Protein AF-A0A1D9CZF6-F1 (afdb_monomer_lite)

Sequence (82 aa):
MTKDSNAKALYTMTELTELILRNEEITEGHYLAVIVPDITGGQIKSNTEDKSTQGLIIEFNAINLIKVNENTENAVDASCLT

Structure (mmCIF, N/CA/C/O backbone):
data_AF-A0A1D9CZF6-F1
#
_entry.id   AF-A0A1D9CZF6-F1
#
loop_
_atom_site.group_PDB
_atom_site.id
_atom_site.type_symbol
_atom_site.label_atom_id
_atom_site.label_alt_id
_atom_site.label_comp_id
_atom_site.label_asym_id
_atom_site.label_entity_id
_atom_site.label_seq_id
_atom_site.pdbx_PDB_ins_code
_atom_site.Cartn_x
_atom_site.Cartn_y
_atom_site.Cartn_z
_atom_site.occupancy
_atom_site.B_iso_or_equiv
_atom_site.auth_seq_id
_atom_site.auth_comp_id
_atom_site.auth_asym_id
_atom_site.auth_atom_id
_atom_site.pdbx_PDB_model_num
ATOM 1 N N . MET A 1 1 ? 5.743 29.058 -27.512 1.00 36.72 1 MET A N 1
ATOM 2 C CA . MET A 1 1 ? 6.099 27.649 -27.246 1.00 36.72 1 MET A CA 1
ATOM 3 C C . MET A 1 1 ? 6.146 27.468 -25.742 1.00 36.72 1 MET A C 1
ATOM 5 O O . MET A 1 1 ? 7.106 27.894 -25.111 1.00 36.72 1 MET A O 1
ATOM 9 N N . THR A 1 2 ? 5.069 26.962 -25.153 1.00 41.31 2 THR A N 1
ATOM 10 C CA . THR A 1 2 ? 5.033 26.572 -23.741 1.00 41.31 2 THR A CA 1
ATOM 11 C C . THR A 1 2 ? 5.915 25.341 -23.581 1.00 41.31 2 THR A C 1
ATOM 13 O O . THR A 1 2 ? 5.721 24.345 -24.268 1.00 41.31 2 THR A O 1
ATOM 16 N N . LYS A 1 3 ? 6.954 25.443 -22.747 1.00 45.50 3 LYS A N 1
ATOM 17 C CA . LYS A 1 3 ? 7.731 24.280 -22.323 1.00 45.50 3 LYS A CA 1
ATOM 18 C C . LYS A 1 3 ? 6.782 23.396 -21.521 1.00 45.50 3 LYS A C 1
ATOM 20 O O . LYS A 1 3 ? 6.403 23.796 -20.423 1.00 45.50 3 LYS A O 1
ATOM 25 N N . ASP A 1 4 ? 6.417 22.235 -22.055 1.00 46.81 4 ASP A N 1
ATOM 26 C CA . ASP A 1 4 ? 5.864 21.151 -21.249 1.0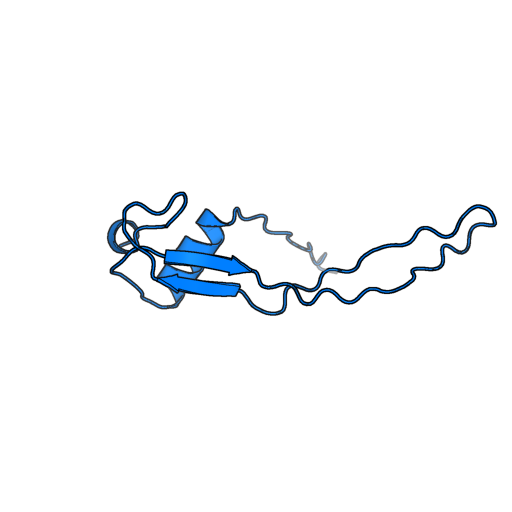0 46.81 4 ASP A CA 1
ATOM 27 C C . ASP A 1 4 ? 6.938 20.752 -20.234 1.00 46.81 4 ASP A C 1
ATOM 29 O O . ASP A 1 4 ? 7.873 19.997 -20.504 1.00 46.81 4 ASP A O 1
ATOM 33 N N . SER A 1 5 ? 6.863 21.375 -19.062 1.00 49.81 5 SER A N 1
ATOM 34 C CA . SER A 1 5 ? 7.568 20.933 -17.877 1.00 49.81 5 SER A CA 1
ATOM 35 C C . SER A 1 5 ? 6.945 19.598 -17.503 1.00 49.81 5 SER A C 1
ATOM 37 O O . SER A 1 5 ? 5.891 19.576 -16.873 1.00 49.81 5 SER A O 1
ATOM 39 N N . ASN A 1 6 ? 7.579 18.496 -17.910 1.00 49.25 6 ASN A N 1
A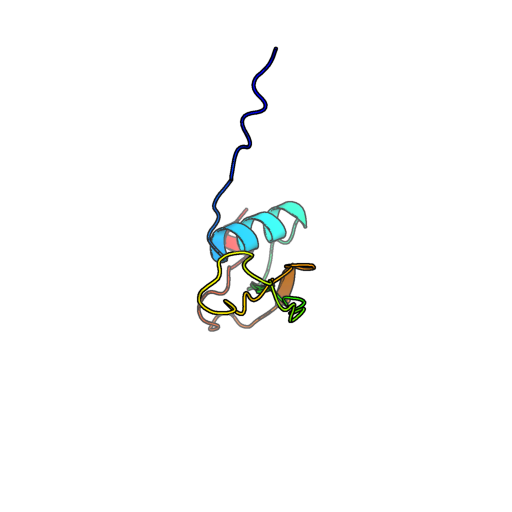TOM 40 C CA . ASN A 1 6 ? 7.305 17.164 -17.378 1.00 49.25 6 ASN A CA 1
ATOM 41 C C . ASN A 1 6 ? 7.535 17.206 -15.860 1.00 49.25 6 ASN A C 1
ATOM 43 O O . ASN A 1 6 ? 8.638 16.951 -15.372 1.00 49.25 6 ASN A O 1
ATOM 47 N N . ALA A 1 7 ? 6.504 17.603 -15.119 1.00 53.53 7 ALA A N 1
ATOM 48 C CA . ALA A 1 7 ? 6.508 17.624 -13.674 1.00 53.53 7 ALA A CA 1
ATOM 49 C C . ALA A 1 7 ? 6.522 16.168 -13.210 1.00 53.53 7 ALA A C 1
ATOM 51 O O . ALA A 1 7 ? 5.509 15.475 -13.246 1.00 53.53 7 ALA A O 1
ATOM 52 N N . LYS A 1 8 ? 7.701 15.678 -12.827 1.00 60.00 8 LYS A N 1
ATOM 53 C CA . LYS A 1 8 ? 7.815 14.402 -12.129 1.00 60.00 8 LYS A CA 1
ATOM 54 C C . LYS A 1 8 ? 7.415 14.647 -10.681 1.00 60.00 8 LYS A C 1
ATOM 56 O O . LYS A 1 8 ? 8.177 15.259 -9.937 1.00 60.00 8 LYS A O 1
ATOM 61 N N . ALA A 1 9 ? 6.220 14.210 -10.304 1.00 61.12 9 ALA A N 1
ATOM 62 C CA . ALA A 1 9 ? 5.836 14.137 -8.905 1.00 61.12 9 ALA A CA 1
ATOM 63 C C . ALA A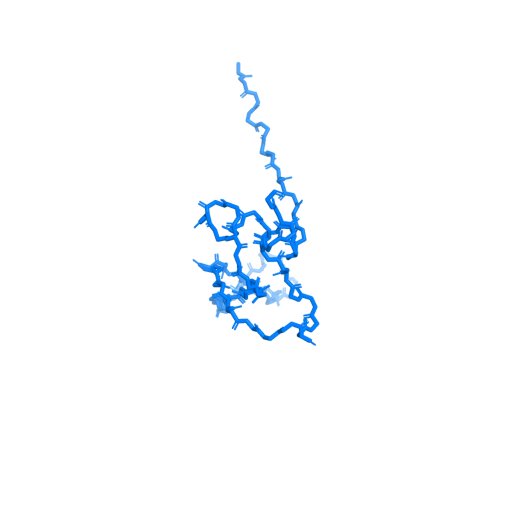 1 9 ? 6.444 12.863 -8.302 1.00 61.12 9 ALA A C 1
ATOM 65 O O . ALA A 1 9 ? 6.322 11.780 -8.876 1.00 61.12 9 ALA A O 1
ATOM 66 N N . LEU A 1 10 ? 7.155 13.015 -7.187 1.00 72.19 10 LEU A N 1
ATOM 67 C CA . LEU A 1 10 ? 7.699 11.909 -6.409 1.00 72.19 10 LEU A CA 1
ATOM 68 C C . LEU A 1 10 ? 6.839 11.765 -5.159 1.00 72.19 10 LEU A C 1
ATOM 70 O O . LEU A 1 10 ? 6.678 12.736 -4.427 1.00 72.19 10 LEU A O 1
ATOM 74 N N . TYR A 1 11 ? 6.325 10.561 -4.935 1.00 77.88 11 TYR A N 1
ATOM 75 C CA . TYR A 1 11 ? 5.565 10.205 -3.745 1.00 77.88 11 TYR A CA 1
ATOM 76 C C . TYR A 1 11 ? 6.185 8.962 -3.112 1.00 77.88 11 TYR A C 1
ATOM 78 O O . TYR A 1 11 ? 6.647 8.053 -3.808 1.00 77.88 11 TYR A O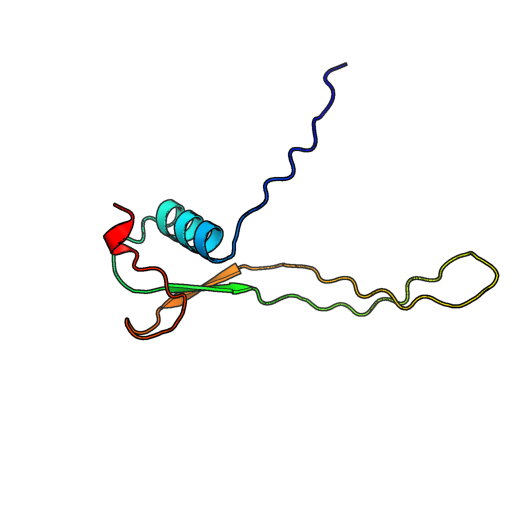 1
ATOM 86 N N . THR A 1 12 ? 6.185 8.918 -1.790 1.00 86.38 12 THR A N 1
ATOM 87 C CA . THR A 1 12 ? 6.399 7.700 -1.011 1.00 86.38 12 THR A CA 1
ATOM 88 C C . THR A 1 12 ? 5.185 6.773 -1.137 1.00 86.38 12 THR A C 1
ATOM 90 O O . THR A 1 12 ? 4.086 7.193 -1.504 1.00 86.38 12 THR A O 1
ATOM 93 N N . MET A 1 13 ? 5.358 5.489 -0.810 1.00 85.88 13 MET A N 1
ATOM 94 C CA . MET A 1 13 ? 4.247 4.527 -0.805 1.00 85.88 13 MET A CA 1
ATOM 95 C C . MET A 1 13 ? 3.137 4.911 0.178 1.00 85.88 13 MET A C 1
ATOM 97 O O . MET A 1 13 ? 1.961 4.700 -0.114 1.00 85.88 13 MET A O 1
ATOM 101 N N . THR A 1 14 ? 3.502 5.508 1.313 1.00 90.44 14 THR A N 1
ATOM 102 C CA . THR A 1 14 ? 2.551 6.029 2.297 1.00 90.44 14 THR A CA 1
ATOM 103 C C . THR A 1 14 ? 1.741 7.178 1.705 1.00 90.44 14 THR A C 1
ATOM 105 O O . THR A 1 14 ? 0.518 7.101 1.702 1.00 90.44 14 THR A O 1
ATOM 108 N N . GLU A 1 15 ? 2.392 8.171 1.090 1.00 90.31 15 GLU A N 1
ATOM 109 C CA . GLU A 1 15 ? 1.700 9.300 0.446 1.00 90.31 15 GLU A CA 1
ATOM 110 C C . GLU A 1 15 ? 0.776 8.843 -0.695 1.00 90.31 15 GLU A C 1
ATOM 112 O O . GLU A 1 15 ? -0.328 9.364 -0.840 1.00 90.31 15 GLU A O 1
ATOM 117 N N . LEU A 1 16 ? 1.180 7.838 -1.484 1.00 89.62 16 LEU A N 1
ATOM 118 C CA . LEU A 1 16 ? 0.300 7.232 -2.491 1.00 89.62 16 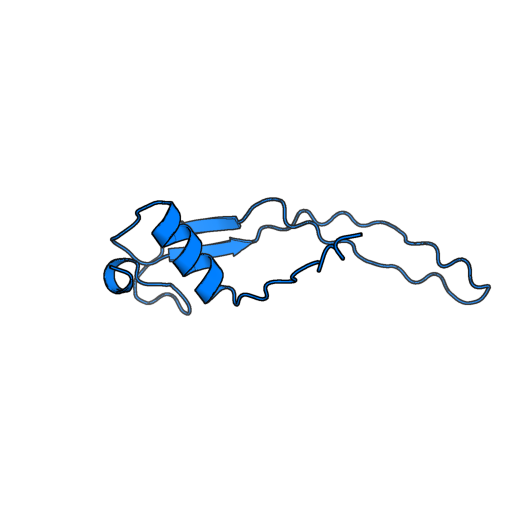LEU A CA 1
ATOM 119 C C . LEU A 1 16 ? -0.905 6.539 -1.850 1.00 89.62 16 LEU A C 1
ATOM 121 O O . LEU A 1 16 ? -2.018 6.682 -2.345 1.00 89.62 16 LEU A O 1
ATOM 125 N N . THR A 1 17 ? -0.698 5.809 -0.753 1.00 91.88 17 THR A N 1
ATOM 126 C CA . THR A 1 17 ? -1.786 5.147 -0.019 1.00 91.88 17 THR A CA 1
ATOM 127 C C . THR A 1 17 ? -2.787 6.181 0.494 1.00 91.88 17 THR A C 1
ATOM 129 O O . THR A 1 17 ? -3.979 6.049 0.237 1.00 91.88 17 THR A O 1
ATOM 132 N N . GLU A 1 18 ? -2.310 7.245 1.144 1.00 93.88 18 GLU A N 1
ATOM 133 C CA . GLU A 1 18 ? -3.146 8.345 1.636 1.00 93.88 18 GLU A CA 1
ATOM 134 C C . GLU A 1 18 ? -3.921 9.032 0.509 1.00 93.88 18 GLU A C 1
ATOM 136 O O . GLU A 1 18 ? -5.113 9.303 0.653 1.00 93.88 18 GLU A O 1
ATOM 141 N N . LEU A 1 19 ? -3.265 9.294 -0.627 1.00 92.25 19 LEU A N 1
ATOM 142 C CA . LEU A 1 19 ? -3.899 9.918 -1.786 1.00 92.25 19 LEU A CA 1
ATOM 143 C C . LEU A 1 19 ? -5.031 9.051 -2.346 1.00 92.25 19 LEU A C 1
ATOM 145 O O . LEU A 1 19 ? -6.105 9.572 -2.639 1.00 92.25 19 LEU A O 1
ATOM 149 N N . ILE A 1 20 ? -4.809 7.740 -2.486 1.00 91.50 20 ILE A N 1
ATOM 150 C CA . ILE A 1 20 ? -5.837 6.823 -2.992 1.00 91.50 20 ILE A CA 1
ATOM 151 C C . ILE A 1 20 ? -6.993 6.731 -1.991 1.00 91.50 20 ILE A C 1
ATOM 153 O O . ILE A 1 20 ? -8.141 6.848 -2.400 1.00 91.50 20 ILE A O 1
ATOM 157 N N . LEU A 1 21 ? -6.714 6.604 -0.688 1.00 94.56 21 LEU A N 1
ATOM 158 C CA . LEU A 1 21 ? -7.756 6.572 0.347 1.00 94.56 21 LEU A CA 1
ATOM 159 C C . LEU A 1 21 ? -8.627 7.834 0.327 1.00 94.56 21 LEU A C 1
ATOM 161 O O . LEU A 1 21 ? -9.849 7.726 0.387 1.00 94.56 21 LEU A O 1
ATOM 165 N N . ARG A 1 22 ? -8.015 9.019 0.181 1.00 93.75 22 ARG A N 1
ATOM 166 C CA . ARG A 1 22 ? -8.744 10.290 0.031 1.00 93.75 22 ARG A CA 1
ATOM 167 C C . ARG A 1 22 ? -9.589 10.320 -1.243 1.00 93.75 22 ARG A C 1
ATOM 169 O O . ARG A 1 22 ? -10.735 10.748 -1.186 1.00 93.75 22 ARG A O 1
ATOM 176 N N . ASN A 1 23 ? -9.034 9.884 -2.375 1.00 91.56 23 ASN A N 1
ATOM 177 C CA . ASN A 1 23 ? -9.731 9.900 -3.666 1.00 91.56 23 ASN A CA 1
ATOM 178 C C . ASN A 1 23 ? -10.913 8.922 -3.717 1.00 91.56 23 ASN A C 1
ATOM 180 O O . ASN A 1 23 ? -11.906 9.213 -4.374 1.00 91.56 23 ASN A O 1
ATOM 184 N N . GLU A 1 24 ? -10.804 7.785 -3.032 1.00 91.94 24 GLU A N 1
ATOM 185 C CA . GLU A 1 24 ? -11.852 6.760 -2.928 1.00 91.94 24 GLU A CA 1
ATOM 186 C C . GLU A 1 24 ? -12.825 7.023 -1.761 1.00 91.94 24 GLU A C 1
ATOM 188 O O . GLU A 1 24 ? -13.678 6.187 -1.472 1.00 91.94 24 GLU A O 1
ATOM 193 N N . GLU A 1 25 ? -12.690 8.160 -1.064 1.00 94.44 25 GLU A N 1
ATOM 194 C CA . GLU A 1 25 ? -13.514 8.545 0.094 1.00 94.44 25 GLU A CA 1
ATOM 195 C C . GLU A 1 25 ? -13.538 7.479 1.211 1.00 94.44 25 GLU A C 1
ATOM 197 O O . GLU A 1 25 ? -14.519 7.318 1.940 1.00 94.44 25 GLU A O 1
ATOM 202 N N . ILE A 1 26 ? -12.437 6.740 1.373 1.00 94.19 26 ILE A N 1
ATOM 203 C CA . ILE A 1 26 ? -12.289 5.737 2.428 1.00 94.19 26 ILE A CA 1
ATOM 204 C C . ILE A 1 26 ? -11.866 6.453 3.709 1.00 94.19 26 ILE A C 1
ATOM 206 O O . ILE A 1 26 ? -10.764 6.989 3.792 1.00 94.19 26 ILE A O 1
ATOM 210 N N . THR A 1 27 ? -12.726 6.422 4.728 1.00 95.12 27 THR A N 1
ATOM 211 C CA . THR A 1 27 ? -12.514 7.142 5.998 1.00 95.12 27 THR A CA 1
ATOM 212 C C . THR A 1 27 ? -12.277 6.231 7.201 1.00 95.12 27 THR A C 1
ATOM 214 O O . THR A 1 27 ? -12.061 6.721 8.303 1.00 95.12 27 THR A O 1
ATOM 217 N N . GLU A 1 28 ? -12.338 4.906 7.035 1.00 95.75 28 GLU A N 1
ATOM 218 C CA . GLU A 1 28 ? -12.213 3.957 8.147 1.00 95.75 28 GLU A CA 1
ATOM 219 C C . GLU A 1 28 ? -11.376 2.721 7.797 1.00 95.75 28 GLU A C 1
ATOM 221 O O . GLU A 1 28 ? -11.564 2.072 6.760 1.00 95.75 28 GLU A O 1
ATOM 226 N N . GLY A 1 29 ? -10.521 2.325 8.742 1.00 95.81 29 GLY A N 1
ATOM 227 C CA . GLY A 1 29 ? -9.687 1.129 8.671 1.00 95.81 29 GLY A CA 1
ATOM 228 C C . GLY A 1 29 ? -8.240 1.413 8.277 1.00 95.81 29 GLY A C 1
ATOM 229 O O . GLY A 1 29 ? -7.880 2.529 7.921 1.00 95.81 29 GLY A O 1
ATOM 230 N N . HIS A 1 30 ? -7.418 0.367 8.335 1.00 97.12 30 HIS A N 1
ATOM 231 C CA . HIS A 1 30 ? -5.991 0.435 8.040 1.00 97.12 30 HIS A CA 1
ATOM 232 C C . HIS A 1 30 ? -5.712 -0.202 6.680 1.00 97.12 30 HIS A C 1
ATOM 234 O O . HIS A 1 30 ? -6.188 -1.310 6.414 1.00 97.12 30 HIS A O 1
ATOM 240 N N . TYR A 1 31 ? -4.952 0.477 5.822 1.00 95.88 31 TYR A N 1
ATOM 241 C CA . TYR A 1 31 ? -4.695 0.023 4.455 1.00 95.88 31 TYR A CA 1
ATOM 242 C C . TYR A 1 31 ? -3.227 0.105 4.074 1.00 95.88 31 TYR A C 1
ATOM 244 O O . TYR A 1 31 ? -2.500 0.997 4.500 1.00 95.88 31 TYR A O 1
ATOM 252 N N . LEU A 1 32 ? -2.819 -0.814 3.206 1.00 93.56 32 LEU A N 1
ATOM 253 C CA . LEU A 1 32 ? -1.522 -0.799 2.549 1.00 93.56 32 LEU A CA 1
ATOM 254 C C . LEU A 1 32 ? -1.736 -0.742 1.035 1.00 93.56 32 LEU A C 1
ATOM 256 O O . LEU A 1 32 ? -2.456 -1.579 0.481 1.00 93.56 32 LEU A O 1
ATOM 260 N N . ALA A 1 33 ? -1.095 0.215 0.364 1.00 89.81 33 ALA A N 1
ATOM 261 C CA . ALA A 1 33 ? -0.979 0.174 -1.085 1.00 89.81 33 ALA A CA 1
ATOM 262 C C . ALA A 1 33 ? 0.073 -0.862 -1.487 1.00 89.81 33 ALA A C 1
ATOM 264 O O . ALA A 1 33 ? 1.253 -0.752 -1.149 1.00 89.81 33 ALA A O 1
ATOM 265 N N . VAL A 1 34 ? -0.356 -1.862 -2.246 1.00 84.75 34 VAL A N 1
ATOM 266 C CA . VAL A 1 34 ? 0.517 -2.875 -2.825 1.00 84.75 34 VAL A CA 1
ATOM 267 C C . VAL A 1 34 ? 0.595 -2.646 -4.320 1.00 84.75 34 VAL A C 1
ATOM 269 O O . VAL A 1 34 ? -0.404 -2.708 -5.040 1.00 84.75 34 VAL A O 1
ATOM 272 N N . ILE A 1 35 ? 1.813 -2.400 -4.787 1.00 78.69 35 ILE A N 1
ATOM 273 C CA . ILE A 1 35 ? 2.112 -2.337 -6.208 1.00 78.69 35 ILE A CA 1
ATOM 274 C C . ILE A 1 35 ? 2.440 -3.747 -6.669 1.00 78.69 35 ILE A C 1
ATOM 276 O O . ILE A 1 35 ? 3.385 -4.364 -6.176 1.00 78.69 35 ILE A O 1
ATOM 280 N N . VAL A 1 36 ? 1.663 -4.246 -7.624 1.00 74.44 36 VAL A N 1
ATOM 281 C CA . VAL A 1 36 ? 1.957 -5.509 -8.299 1.00 74.44 36 VAL A CA 1
ATOM 282 C C . VAL A 1 36 ? 2.501 -5.149 -9.678 1.00 74.44 36 VAL A C 1
ATOM 284 O O . VAL A 1 36 ? 1.713 -4.828 -10.569 1.00 74.44 36 VAL A O 1
ATOM 287 N N . PRO A 1 37 ? 3.832 -5.104 -9.856 1.00 68.56 37 PRO A N 1
ATOM 288 C CA . PRO A 1 37 ? 4.399 -4.815 -11.159 1.00 68.56 37 PRO A CA 1
ATOM 289 C C . PRO A 1 37 ? 4.126 -5.962 -12.129 1.00 68.56 37 PRO A C 1
ATOM 291 O O . PRO A 1 37 ? 4.233 -7.133 -11.758 1.00 68.56 37 PRO A O 1
ATOM 294 N N . ASP A 1 38 ? 3.863 -5.617 -13.384 1.00 65.81 38 ASP A N 1
ATOM 295 C CA . ASP A 1 38 ? 4.016 -6.564 -14.478 1.00 65.81 38 ASP A CA 1
ATOM 296 C C . ASP A 1 38 ? 5.484 -6.529 -14.913 1.00 65.81 38 ASP A C 1
ATOM 298 O O . ASP A 1 38 ? 5.995 -5.533 -15.439 1.00 65.81 38 ASP A O 1
ATOM 302 N N . ILE A 1 39 ? 6.207 -7.596 -14.576 1.00 63.28 39 ILE A N 1
ATOM 303 C CA . ILE A 1 39 ? 7.635 -7.695 -14.855 1.00 63.28 39 ILE A CA 1
ATOM 304 C C . ILE A 1 39 ? 7.797 -8.351 -16.221 1.00 63.28 39 ILE A C 1
ATOM 306 O O . ILE A 1 39 ? 7.861 -9.577 -16.344 1.00 63.28 39 ILE A O 1
ATOM 310 N N . THR A 1 40 ? 7.923 -7.522 -17.253 1.00 59.50 40 THR A N 1
ATOM 311 C CA . THR A 1 40 ? 8.277 -7.984 -18.592 1.00 59.50 40 THR A CA 1
ATOM 312 C C . THR A 1 40 ? 9.796 -7.940 -18.770 1.00 59.50 40 THR A C 1
ATOM 314 O O . THR A 1 40 ? 10.439 -6.898 -18.896 1.00 59.50 40 THR A O 1
ATOM 317 N N . GLY A 1 41 ? 10.419 -9.120 -18.761 1.00 56.78 41 GLY A N 1
ATOM 318 C CA . GLY A 1 41 ? 11.840 -9.256 -19.072 1.00 56.78 41 GLY A CA 1
ATOM 319 C C . GLY A 1 41 ? 12.098 -9.019 -20.561 1.00 56.78 41 GLY A C 1
ATOM 320 O O . GLY A 1 41 ? 11.801 -9.884 -21.382 1.00 56.78 41 GLY A O 1
ATOM 321 N N . GLY A 1 42 ? 12.673 -7.869 -20.919 1.00 56.16 42 GLY A N 1
ATOM 322 C CA . GLY A 1 42 ? 13.111 -7.556 -22.281 1.00 56.16 42 GLY A CA 1
ATOM 323 C C . GLY A 1 42 ? 14.634 -7.492 -22.380 1.00 56.16 42 GLY A C 1
ATOM 324 O O . GLY A 1 42 ? 15.286 -6.847 -21.570 1.00 56.16 42 GLY A O 1
ATOM 325 N N . GLN A 1 43 ? 15.245 -8.123 -23.386 1.00 54.22 43 GLN A N 1
ATOM 326 C CA . GLN A 1 43 ? 16.668 -7.888 -23.652 1.00 54.22 43 GLN A CA 1
ATOM 327 C C . GLN A 1 43 ? 16.840 -6.527 -24.334 1.00 54.22 43 GLN A C 1
ATOM 329 O O . GLN A 1 43 ? 16.591 -6.397 -25.533 1.00 54.22 43 GLN A O 1
ATOM 334 N N . ILE A 1 44 ? 17.299 -5.515 -23.597 1.00 56.22 44 ILE A N 1
ATOM 335 C CA . ILE A 1 44 ? 17.743 -4.257 -24.207 1.00 56.22 44 ILE A CA 1
ATOM 336 C C . ILE A 1 44 ? 19.127 -4.500 -24.820 1.00 56.22 44 ILE A C 1
ATOM 338 O O . ILE A 1 44 ? 20.127 -4.616 -24.118 1.00 56.22 44 ILE A O 1
ATOM 342 N N . LYS A 1 45 ? 19.215 -4.610 -26.148 1.00 51.16 45 LYS A N 1
ATOM 343 C CA . LYS A 1 45 ? 20.519 -4.665 -26.820 1.00 51.16 45 LYS A CA 1
ATOM 344 C C . LYS A 1 45 ? 21.129 -3.264 -26.821 1.00 51.16 45 LYS A C 1
ATOM 346 O O . LYS A 1 45 ? 20.655 -2.388 -27.538 1.00 51.16 45 LYS A O 1
ATOM 351 N N . SER A 1 46 ? 22.176 -3.054 -26.024 1.00 53.50 46 SER A N 1
ATOM 352 C CA . SER A 1 46 ? 23.040 -1.882 -26.191 1.00 53.50 46 SER A CA 1
ATOM 353 C C . SER A 1 46 ? 23.770 -2.000 -27.528 1.00 53.50 46 SER A C 1
ATOM 355 O O . SER A 1 46 ? 24.351 -3.043 -27.816 1.00 53.50 46 SER A O 1
ATOM 357 N N . ASN A 1 47 ? 23.735 -0.947 -28.345 1.00 54.34 47 ASN A N 1
ATOM 358 C CA . ASN A 1 47 ? 24.355 -0.921 -29.675 1.00 54.34 47 ASN A CA 1
ATOM 359 C C . ASN A 1 47 ? 25.850 -0.538 -29.632 1.00 54.34 47 ASN A C 1
ATOM 361 O O . ASN A 1 47 ? 26.417 -0.094 -30.625 1.00 54.34 47 ASN A O 1
ATOM 365 N N . THR A 1 48 ? 26.475 -0.653 -28.462 1.00 54.22 48 THR A N 1
ATOM 366 C CA . THR A 1 48 ? 27.908 -0.435 -28.252 1.00 54.22 48 THR A CA 1
ATOM 367 C C . THR A 1 48 ? 28.618 -1.782 -28.296 1.00 54.22 48 THR A C 1
ATOM 369 O O . THR A 1 48 ? 28.169 -2.716 -27.637 1.00 54.22 48 THR A O 1
ATOM 372 N N . GLU A 1 49 ? 29.720 -1.880 -29.043 1.00 55.16 49 GLU A N 1
ATOM 373 C CA . GLU A 1 49 ? 30.497 -3.107 -29.324 1.00 55.16 49 GLU A CA 1
ATOM 374 C C . GLU A 1 49 ? 31.037 -3.868 -28.094 1.00 55.16 49 GLU A C 1
ATOM 376 O O . GLU A 1 49 ? 31.665 -4.910 -28.247 1.00 55.16 49 GLU A O 1
ATOM 381 N N . ASP A 1 50 ? 30.737 -3.428 -26.875 1.00 55.59 50 ASP A N 1
ATOM 382 C CA . ASP A 1 50 ? 31.108 -4.102 -25.641 1.00 55.59 50 ASP A CA 1
ATOM 383 C C . ASP A 1 50 ? 29.887 -4.282 -24.725 1.00 55.59 50 ASP A C 1
ATOM 385 O O . ASP A 1 50 ? 29.379 -3.334 -24.129 1.00 55.59 50 ASP A O 1
ATOM 389 N N . LYS A 1 51 ? 29.483 -5.551 -24.573 1.00 50.44 51 LYS A N 1
ATOM 390 C CA . LYS A 1 51 ? 28.559 -6.116 -23.567 1.00 50.44 51 LYS A CA 1
ATOM 391 C C . LYS A 1 51 ? 27.064 -5.789 -23.730 1.00 50.44 51 LYS A C 1
ATOM 393 O O . LYS A 1 51 ? 26.608 -4.653 -23.678 1.00 50.44 51 LYS A O 1
ATOM 398 N N . SER A 1 52 ? 26.260 -6.850 -23.828 1.00 54.31 52 SER A N 1
ATOM 399 C CA . SER A 1 52 ? 24.801 -6.771 -23.722 1.00 54.31 52 SER A CA 1
ATOM 400 C C . SER A 1 52 ? 24.397 -6.432 -22.283 1.00 54.31 52 SER A C 1
ATOM 402 O O . SER A 1 52 ? 24.460 -7.288 -21.403 1.00 54.31 52 SER A O 1
ATOM 404 N N . THR A 1 53 ? 23.972 -5.196 -22.030 1.00 51.69 53 THR A N 1
ATOM 405 C CA . THR A 1 53 ? 23.329 -4.826 -20.762 1.00 51.69 53 THR A CA 1
ATOM 406 C C . THR A 1 53 ? 21.910 -5.384 -20.747 1.00 51.69 53 THR A C 1
ATOM 408 O O . THR A 1 53 ? 21.035 -4.873 -21.437 1.00 51.69 53 THR A O 1
ATOM 411 N N . GLN A 1 54 ? 21.654 -6.435 -19.970 1.00 56.78 54 GLN A N 1
ATOM 412 C CA . GLN A 1 54 ? 20.284 -6.884 -19.718 1.00 56.78 54 GLN A CA 1
ATOM 413 C C . GLN A 1 54 ? 19.590 -5.839 -18.831 1.00 56.78 54 GLN A C 1
ATOM 415 O O . GLN A 1 54 ? 19.911 -5.711 -17.653 1.00 56.78 54 GLN A O 1
ATOM 420 N N . GLY A 1 55 ? 18.695 -5.042 -19.414 1.00 55.94 55 GLY A N 1
ATOM 421 C CA . GLY A 1 55 ? 17.830 -4.126 -18.672 1.00 55.94 55 GLY A CA 1
ATOM 422 C C . GLY A 1 55 ? 16.509 -4.802 -18.315 1.00 55.94 55 GLY A C 1
ATOM 423 O O . GLY A 1 55 ? 15.968 -5.543 -19.125 1.00 55.94 55 GLY A O 1
ATOM 424 N N . LEU A 1 56 ? 15.986 -4.544 -17.118 1.00 56.66 56 LEU A N 1
ATOM 425 C CA . LEU A 1 56 ? 14.640 -4.955 -16.722 1.00 56.66 56 LEU A CA 1
ATOM 426 C C . LEU A 1 56 ? 13.710 -3.748 -16.850 1.00 56.66 56 LEU A C 1
ATOM 428 O O . LEU A 1 56 ? 13.990 -2.703 -16.263 1.00 56.66 56 LEU A O 1
ATOM 432 N N . ILE A 1 57 ? 12.624 -3.889 -17.606 1.00 59.44 57 ILE A N 1
ATOM 433 C CA . ILE A 1 57 ? 11.532 -2.915 -17.594 1.00 59.44 57 ILE A CA 1
ATOM 434 C C . ILE A 1 57 ? 10.510 -3.420 -16.575 1.00 59.44 57 ILE A C 1
ATOM 436 O O . ILE A 1 57 ? 10.127 -4.587 -16.596 1.00 59.44 57 ILE A O 1
ATOM 440 N N . ILE A 1 58 ? 10.126 -2.552 -15.643 1.00 59.31 58 ILE A N 1
ATOM 441 C CA . ILE A 1 58 ? 9.098 -2.831 -14.641 1.00 59.31 58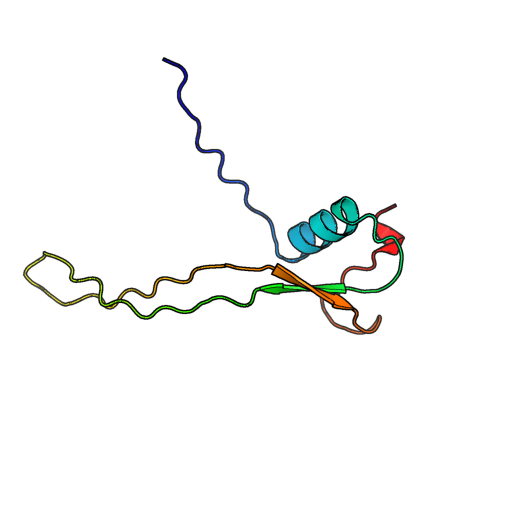 ILE A CA 1
ATOM 442 C C . ILE A 1 58 ? 7.953 -1.864 -14.924 1.00 59.31 58 ILE A C 1
ATOM 444 O O . ILE A 1 58 ? 8.113 -0.657 -14.734 1.00 59.31 58 ILE A O 1
ATOM 448 N N . GLU A 1 59 ? 6.825 -2.382 -15.409 1.00 62.19 59 GLU A N 1
ATOM 449 C CA . GLU A 1 59 ? 5.613 -1.591 -15.619 1.00 62.19 59 GLU A CA 1
ATOM 450 C C . GLU A 1 59 ? 4.692 -1.741 -14.406 1.00 62.19 59 GLU A C 1
ATOM 452 O O . GLU A 1 59 ? 4.388 -2.844 -13.947 1.00 62.19 59 GLU A O 1
ATOM 457 N N . PHE A 1 60 ? 4.257 -0.614 -13.849 1.00 66.19 60 PHE A N 1
ATOM 458 C CA . PHE A 1 60 ? 3.345 -0.587 -12.712 1.00 66.19 60 PHE A CA 1
ATOM 459 C C . PHE A 1 60 ? 1.919 -0.393 -13.228 1.00 66.19 60 PHE A C 1
ATOM 461 O O . PHE A 1 60 ? 1.456 0.733 -13.384 1.00 66.19 60 PHE A O 1
ATOM 468 N N . ASN A 1 61 ? 1.242 -1.502 -13.529 1.00 63.47 61 ASN A N 1
ATOM 469 C CA . ASN A 1 61 ? -0.081 -1.482 -14.163 1.00 63.47 61 ASN A CA 1
ATOM 470 C C . ASN A 1 61 ? -1.232 -1.256 -13.171 1.00 63.47 61 ASN A C 1
ATOM 472 O O . ASN A 1 61 ? -2.310 -0.826 -13.577 1.00 63.47 61 ASN A O 1
ATOM 476 N N . ALA A 1 62 ? -1.021 -1.532 -11.880 1.00 71.69 62 ALA A N 1
ATOM 477 C CA . ALA A 1 62 ? -2.032 -1.331 -10.849 1.00 71.69 62 ALA A CA 1
ATOM 478 C C . ALA A 1 62 ? -1.417 -1.099 -9.461 1.00 71.69 62 ALA A C 1
ATOM 480 O O . ALA A 1 62 ? -0.432 -1.740 -9.078 1.00 71.69 62 ALA A O 1
ATOM 481 N N . ILE A 1 63 ? -2.059 -0.220 -8.689 1.00 80.62 63 ILE A N 1
ATOM 482 C CA . ILE A 1 63 ? -1.881 -0.101 -7.241 1.00 80.62 63 ILE A CA 1
ATOM 483 C C . ILE A 1 63 ? -3.151 -0.655 -6.599 1.00 80.62 63 ILE A C 1
ATOM 485 O O . ILE A 1 63 ? -4.243 -0.173 -6.888 1.00 80.62 63 ILE A O 1
ATOM 489 N N . ASN A 1 64 ? -3.015 -1.666 -5.746 1.00 86.00 64 ASN A N 1
ATOM 490 C CA . ASN A 1 64 ? -4.136 -2.250 -5.016 1.00 86.00 64 ASN A CA 1
ATOM 491 C C . ASN A 1 64 ? -4.124 -1.761 -3.570 1.00 86.00 64 ASN A C 1
ATOM 493 O O . ASN A 1 64 ? -3.082 -1.807 -2.919 1.00 86.00 64 ASN A O 1
ATOM 497 N N . LEU A 1 65 ? -5.279 -1.359 -3.046 1.00 90.06 65 LEU A N 1
ATOM 498 C CA . LEU A 1 65 ? -5.451 -1.147 -1.613 1.00 90.06 65 LEU A CA 1
ATOM 499 C C . LEU A 1 65 ? -5.875 -2.453 -0.949 1.00 90.06 65 LEU A C 1
ATOM 501 O O . LEU A 1 65 ? -6.890 -3.049 -1.309 1.00 90.06 65 LEU A O 1
ATOM 505 N N . ILE A 1 66 ? -5.109 -2.882 0.049 1.00 92.19 66 ILE A N 1
ATOM 506 C CA . ILE A 1 66 ? -5.439 -4.049 0.864 1.00 92.19 66 ILE A CA 1
ATOM 507 C C . ILE A 1 66 ? -5.771 -3.563 2.268 1.00 92.19 66 ILE A C 1
ATOM 509 O O . ILE A 1 66 ? -4.941 -2.925 2.914 1.00 92.19 66 ILE A O 1
ATOM 513 N N . LYS A 1 67 ? -6.979 -3.879 2.746 1.00 95.06 67 LYS A N 1
ATOM 514 C CA . LYS A 1 67 ? -7.355 -3.654 4.143 1.00 95.06 67 LYS A CA 1
ATOM 515 C C . LYS A 1 67 ? -6.604 -4.642 5.029 1.00 95.06 67 LYS A C 1
ATOM 517 O O . LYS A 1 67 ? -6.655 -5.849 4.796 1.00 95.06 67 LYS A O 1
ATOM 522 N N . VAL A 1 68 ? -5.929 -4.129 6.045 1.00 95.38 68 VAL A N 1
ATOM 523 C CA . VAL A 1 68 ? -5.087 -4.896 6.967 1.00 95.38 68 VAL A CA 1
ATOM 524 C C . VAL A 1 68 ? -5.485 -4.618 8.418 1.00 95.38 68 VAL A C 1
ATOM 526 O O . VAL A 1 68 ? -6.432 -3.875 8.688 1.00 95.38 68 VAL A O 1
ATOM 529 N N . ASN A 1 69 ? -4.807 -5.268 9.365 1.00 94.94 69 ASN A N 1
ATOM 530 C CA . ASN A 1 69 ? -5.006 -4.992 10.786 1.00 94.94 69 ASN A CA 1
ATOM 531 C C . ASN A 1 69 ? -4.241 -3.723 11.216 1.00 94.94 69 ASN A C 1
ATOM 533 O O . ASN A 1 69 ? -3.291 -3.309 10.556 1.00 94.94 69 ASN A O 1
ATOM 537 N N . GLU A 1 70 ? -4.631 -3.144 12.351 1.00 92.00 70 GLU A N 1
ATOM 538 C CA . GLU A 1 70 ? -4.019 -1.930 12.926 1.00 92.00 70 GLU A CA 1
ATOM 539 C C . GLU A 1 70 ? -2.542 -2.089 13.322 1.00 92.00 70 GLU A C 1
ATOM 541 O O . GLU A 1 70 ? -1.803 -1.116 13.399 1.00 92.00 70 GLU A O 1
ATOM 546 N N . ASN A 1 71 ? -2.092 -3.328 13.531 1.00 93.00 71 ASN A N 1
ATOM 547 C CA . ASN A 1 71 ? -0.720 -3.642 13.929 1.00 93.00 71 ASN A CA 1
ATOM 548 C C . ASN A 1 71 ? 0.198 -3.927 12.727 1.00 93.00 71 ASN A C 1
ATOM 550 O O . ASN A 1 71 ? 1.344 -4.337 12.913 1.00 93.00 71 ASN A O 1
ATOM 554 N N . THR A 1 72 ? -0.300 -3.774 11.496 1.00 91.94 72 THR A N 1
ATOM 555 C CA . THR A 1 72 ? 0.489 -4.008 10.287 1.00 91.94 72 THR A CA 1
ATOM 556 C C . THR A 1 72 ? 1.420 -2.827 10.068 1.00 91.94 72 THR A C 1
ATOM 558 O O . THR A 1 72 ? 0.987 -1.681 9.964 1.00 91.94 72 THR A O 1
ATOM 561 N N . GLU A 1 73 ? 2.715 -3.115 9.983 1.00 88.25 73 GLU A N 1
ATOM 562 C CA . GLU A 1 73 ? 3.734 -2.100 9.740 1.00 88.25 73 GLU A CA 1
ATOM 563 C C . GLU A 1 73 ? 3.453 -1.343 8.432 1.00 88.25 73 GLU A C 1
ATOM 565 O O . GLU A 1 73 ? 3.135 -1.949 7.407 1.00 88.25 73 GLU A O 1
ATOM 570 N N . ASN A 1 74 ? 3.603 -0.016 8.465 1.00 88.00 74 ASN A N 1
ATOM 571 C CA . ASN A 1 74 ? 3.388 0.891 7.330 1.00 88.00 74 ASN A CA 1
ATOM 572 C C . ASN A 1 74 ? 1.941 0.972 6.809 1.00 88.00 74 ASN A C 1
ATOM 574 O O . ASN A 1 74 ? 1.714 1.579 5.761 1.00 88.00 74 ASN A O 1
ATOM 578 N N . ALA A 1 75 ? 0.964 0.394 7.516 1.00 92.94 75 ALA A N 1
ATOM 579 C CA . ALA A 1 75 ? -0.437 0.612 7.193 1.00 92.94 75 ALA A CA 1
ATOM 580 C C . ALA A 1 75 ? -0.841 2.062 7.499 1.00 92.94 75 ALA A C 1
ATOM 582 O O . ALA A 1 75 ? -0.450 2.634 8.515 1.00 92.94 75 ALA A O 1
ATOM 583 N N . VAL A 1 76 ? -1.651 2.640 6.620 1.00 95.31 76 VAL A N 1
ATOM 584 C CA . VAL A 1 76 ? -2.237 3.967 6.794 1.00 95.31 76 VAL A CA 1
ATOM 585 C C . VAL A 1 76 ? -3.614 3.816 7.419 1.00 95.31 76 VAL A C 1
ATOM 587 O O . VAL A 1 76 ? -4.470 3.127 6.863 1.00 95.31 76 VAL A O 1
ATOM 590 N N . ASP A 1 77 ? -3.826 4.469 8.558 1.00 95.81 77 ASP A N 1
ATOM 591 C CA . ASP A 1 77 ? -5.146 4.615 9.164 1.00 95.81 77 ASP A CA 1
ATOM 592 C C . ASP A 1 77 ? -5.945 5.688 8.417 1.00 95.81 77 ASP A C 1
ATOM 594 O O . ASP A 1 77 ? -5.654 6.884 8.498 1.00 95.81 77 ASP A O 1
ATOM 598 N N . ALA A 1 78 ? -6.969 5.251 7.688 1.00 94.94 78 ALA A N 1
ATOM 599 C CA . ALA A 1 78 ? -7.842 6.124 6.917 1.00 94.94 78 ALA A CA 1
ATOM 600 C C . ALA A 1 78 ? -8.582 7.147 7.795 1.00 94.94 78 ALA A C 1
ATOM 602 O O . ALA A 1 78 ? -8.868 8.253 7.336 1.00 94.94 78 ALA A O 1
ATOM 603 N N . SER A 1 79 ? -8.844 6.818 9.065 1.00 94.06 79 SER A N 1
ATOM 604 C CA . SER A 1 79 ? -9.543 7.723 9.984 1.00 94.06 79 SER A CA 1
ATOM 605 C C . SER A 1 79 ? -8.700 8.929 10.402 1.00 94.06 79 SER A C 1
ATOM 607 O O . SER A 1 79 ? -9.239 9.954 10.810 1.00 94.06 79 SER A O 1
ATOM 609 N N . CYS A 1 80 ? -7.378 8.857 10.224 1.00 92.75 80 CYS A N 1
ATOM 610 C CA . CYS A 1 80 ? -6.473 9.977 10.462 1.00 92.75 80 CYS A CA 1
ATOM 611 C C . CYS A 1 80 ? -6.415 10.973 9.288 1.00 92.75 80 CYS A C 1
ATOM 613 O O . CYS A 1 80 ? -5.717 11.983 9.382 1.00 92.75 80 CYS A O 1
ATOM 615 N N . LEU A 1 81 ? -7.090 10.691 8.165 1.00 88.12 81 LEU A N 1
ATOM 616 C CA . LEU A 1 81 ? -6.994 11.494 6.941 1.00 88.12 81 LEU A CA 1
ATOM 617 C C . LEU A 1 81 ? -8.127 12.516 6.773 1.00 88.12 81 LEU A C 1
ATOM 619 O O . LEU A 1 81 ? -8.011 13.379 5.897 1.00 88.12 81 LEU A O 1
ATOM 623 N N . THR A 1 82 ? -9.189 12.437 7.576 1.00 71.06 82 THR A N 1
ATOM 624 C CA . THR A 1 82 ? -10.366 13.326 7.518 1.00 71.06 82 THR A CA 1
ATOM 625 C C . THR A 1 82 ? -10.169 14.653 8.232 1.00 71.06 82 THR A C 1
ATOM 627 O O . THR A 1 82 ? -9.617 14.634 9.354 1.00 71.06 82 THR A O 1
#

Foldseek 3Di:
DDPPPPDDDDDDQLRVLLVVCVVVVPQAAWKGWDFDWPWDFDFDQDPDPDDRDRDTDTHRPDIDIDGDHPPDPSIDGSNVND

pLDDT: mean 75.52, std 18.2, range [36.72, 97.12]

Radius of gyration: 18.65 Å; chains: 1; bounding box: 45×37×44 Å

Secondary structure (DSSP, 8-state):
------------HHHHHHHHHHHTT--SSEEEEEE--EEE-------SSS----PPEEE---EEEEEE-TTSTT-EEGGGG-